Protein AF-A0A960YBN6-F1 (afdb_monomer)

Sequence (73 aa):
YYWNFVVTRDLLELRNIAVVADLVVTSAMRRRESRGLHYNLDCPETFDAVPAKDTCISDYQKTFAKFAKVQGL

Solvent-accessible surface area (backbone atoms only — not comparable to full-atom values): 4757 Å² total; per-residue (Å²): 142,77,89,84,71,76,92,46,71,66,58,53,52,51,51,52,52,53,53,52,52,52,51,52,53,54,50,53,72,72,49,82,36,19,58,91,92,47,78,33,90,95,26,69,55,64,64,81,93,48,84,89,76,83,86,82,81,85,58,57,73,62,52,53,55,53,51,37,53,74,73,74,96

Radius of gyration: 17.01 Å; Cα contacts (8 Å, |Δi|>4): 27; chains: 1; bounding box: 35×21×49 Å

Foldseek 3Di:
DPPPDDDDPVVVVVVVVVLVVVVVVVQLVVDQAADDPRADPNHRHDPPVDDDDDDDDDPSVVVVVVVCVVVPD

Structure (mmCIF, N/CA/C/O backbone):
data_AF-A0A960YBN6-F1
#
_entry.id   AF-A0A960YBN6-F1
#
loop_
_atom_site.group_PDB
_atom_site.id
_atom_site.type_symbol
_atom_site.label_atom_id
_atom_site.label_alt_id
_atom_site.label_comp_id
_atom_site.label_asym_id
_atom_site.label_entity_id
_atom_site.label_seq_id
_atom_site.pdbx_PDB_ins_code
_atom_site.Cartn_x
_atom_site.Cartn_y
_atom_site.Cartn_z
_atom_site.occupancy
_atom_site.B_iso_or_equiv
_atom_site.auth_seq_id
_atom_site.auth_comp_id
_atom_site.auth_asym_id
_atom_site.auth_atom_id
_atom_site.pdbx_PDB_model_num
ATOM 1 N N . TYR A 1 1 ? -23.252 -7.460 21.340 1.00 49.75 1 TYR A N 1
ATOM 2 C CA . TYR A 1 1 ? -22.334 -7.953 22.386 1.00 49.75 1 TYR A CA 1
ATOM 3 C C . TYR A 1 1 ? -20.955 -7.255 22.392 1.00 49.75 1 TYR A C 1
ATOM 5 O O . TYR A 1 1 ? -20.165 -7.549 23.270 1.00 49.75 1 TYR A O 1
ATOM 13 N N . TYR A 1 2 ? -20.661 -6.281 21.509 1.00 49.66 2 TYR A N 1
ATOM 14 C CA . TYR A 1 2 ? -19.336 -5.619 21.416 1.00 49.66 2 TYR A CA 1
ATOM 15 C C . TYR A 1 2 ? -19.371 -4.086 21.597 1.00 49.66 2 TYR A C 1
ATOM 17 O O . TYR A 1 2 ? -18.528 -3.371 21.071 1.00 49.66 2 TYR A O 1
ATOM 25 N N . TRP A 1 3 ? -20.359 -3.553 22.318 1.00 58.69 3 TRP A N 1
ATOM 26 C CA . TRP A 1 3 ? -20.570 -2.097 22.411 1.00 58.69 3 TRP A CA 1
ATOM 27 C C . TRP A 1 3 ? -19.777 -1.401 23.535 1.00 58.69 3 TRP A C 1
ATOM 29 O O . TRP A 1 3 ? -19.810 -0.181 23.615 1.00 58.69 3 TRP A O 1
ATOM 39 N N . ASN A 1 4 ? -19.033 -2.149 24.360 1.00 62.09 4 ASN A N 1
ATOM 40 C CA . ASN A 1 4 ? -18.236 -1.627 25.486 1.00 62.09 4 ASN A CA 1
ATOM 41 C C . ASN A 1 4 ? -16.727 -1.864 25.304 1.00 62.09 4 ASN A C 1
ATOM 43 O O . ASN A 1 4 ? -16.018 -2.228 26.239 1.00 62.09 4 ASN A O 1
ATOM 47 N N . PHE A 1 5 ? -16.220 -1.697 24.086 1.00 69.62 5 PHE A N 1
ATOM 48 C CA . PHE A 1 5 ? -14.778 -1.676 23.861 1.00 69.62 5 PHE A CA 1
ATOM 49 C C . PHE A 1 5 ? -14.249 -0.252 24.108 1.00 69.62 5 PHE A C 1
ATOM 51 O O . PHE A 1 5 ? -14.740 0.715 23.525 1.00 69.62 5 PHE A O 1
ATOM 58 N N . VAL A 1 6 ? -13.256 -0.120 24.990 1.00 81.31 6 VAL A N 1
ATOM 59 C CA . VAL A 1 6 ? -12.564 1.151 25.239 1.00 81.31 6 VAL A CA 1
ATOM 60 C C . VAL A 1 6 ? -11.530 1.348 24.143 1.00 81.31 6 VAL A C 1
ATOM 62 O O . VAL A 1 6 ? -10.645 0.512 23.989 1.00 81.31 6 VAL A O 1
ATOM 65 N N . VAL A 1 7 ? -11.610 2.463 23.414 1.00 86.31 7 VAL A N 1
ATOM 66 C CA . VAL A 1 7 ? -10.598 2.830 22.417 1.00 86.31 7 VAL A CA 1
ATOM 67 C C . VAL A 1 7 ? -9.237 2.956 23.096 1.00 86.31 7 VAL A C 1
ATOM 69 O O . VAL A 1 7 ? -8.992 3.905 23.838 1.00 86.31 7 VAL A O 1
ATOM 72 N N . THR A 1 8 ? -8.353 1.991 22.844 1.00 90.75 8 THR A N 1
ATOM 73 C CA . THR A 1 8 ? -6.969 2.019 23.316 1.00 90.75 8 THR A CA 1
ATOM 74 C C . THR A 1 8 ? -6.043 2.568 22.239 1.00 90.75 8 THR A C 1
ATOM 76 O O . THR A 1 8 ? -6.332 2.516 21.039 1.00 90.75 8 THR A O 1
ATOM 79 N N . ARG A 1 9 ? -4.890 3.076 22.679 1.00 93.38 9 ARG A N 1
ATOM 80 C CA . ARG A 1 9 ? -3.812 3.515 21.792 1.00 93.38 9 ARG A CA 1
ATOM 81 C C . ARG A 1 9 ? -3.370 2.400 20.842 1.00 93.38 9 ARG A C 1
ATOM 83 O O . ARG A 1 9 ? -3.270 2.643 19.645 1.00 93.38 9 ARG A O 1
ATOM 90 N N . ASP A 1 10 ? -3.197 1.188 21.357 1.00 92.50 10 ASP A N 1
ATOM 91 C CA . ASP A 1 10 ? -2.738 0.045 20.563 1.00 92.50 10 ASP A CA 1
ATOM 92 C C . ASP A 1 10 ? -3.713 -0.296 19.429 1.00 92.50 10 ASP A C 1
ATOM 94 O O . ASP A 1 10 ? -3.283 -0.603 18.318 1.00 92.50 10 ASP A O 1
ATOM 98 N N . LEU A 1 11 ? -5.032 -0.176 19.654 1.00 90.06 11 LEU A N 1
ATOM 99 C CA . LEU A 1 11 ? -5.997 -0.403 18.574 1.00 90.06 11 LEU A CA 1
ATOM 100 C C . LEU A 1 11 ? -5.917 0.691 17.498 1.00 90.06 11 LEU A C 1
ATOM 102 O O . LEU A 1 11 ? -6.062 0.403 16.308 1.00 90.06 11 LEU A O 1
ATOM 106 N N . LEU A 1 12 ? -5.675 1.945 17.889 1.00 90.38 12 LEU A N 1
ATOM 107 C CA . LEU A 1 12 ? -5.475 3.030 16.926 1.00 90.38 12 LEU A CA 1
ATOM 108 C C . LEU A 1 12 ? -4.199 2.825 16.101 1.00 90.38 12 LEU A C 1
ATOM 110 O O . LEU A 1 12 ? -4.228 3.018 14.886 1.00 90.38 12 LEU A O 1
ATOM 114 N N . GLU A 1 13 ? -3.105 2.398 16.732 1.00 94.38 13 GLU A N 1
ATOM 115 C CA . GLU A 1 13 ? -1.854 2.081 16.037 1.00 94.38 13 GLU A CA 1
ATOM 116 C C . GLU A 1 13 ? -2.039 0.900 15.073 1.00 94.38 13 GLU A C 1
ATOM 118 O O . GLU A 1 13 ? -1.654 0.999 13.905 1.00 94.38 13 GLU A O 1
ATOM 123 N N . LEU A 1 14 ? -2.736 -0.159 15.498 1.00 93.69 14 LEU A N 1
ATOM 124 C CA . LEU A 1 14 ? -3.073 -1.293 14.636 1.00 93.69 14 LEU A CA 1
ATOM 125 C C . LEU A 1 14 ? -3.900 -0.863 13.418 1.00 93.69 14 LEU A C 1
ATOM 127 O O . LEU A 1 14 ? -3.591 -1.252 12.290 1.00 93.69 14 LEU A O 1
ATOM 131 N N . ARG A 1 15 ? -4.927 -0.028 13.622 1.00 91.50 15 ARG A N 1
ATOM 132 C CA . ARG A 1 15 ? -5.737 0.520 12.525 1.00 91.50 15 ARG A CA 1
ATOM 133 C C . ARG A 1 15 ? -4.866 1.287 11.532 1.00 91.50 15 ARG A C 1
ATOM 135 O O . ARG A 1 15 ? -5.040 1.122 10.328 1.00 91.50 15 ARG A O 1
ATOM 142 N N . ASN A 1 16 ? -3.948 2.120 12.016 1.00 93.31 16 ASN A N 1
ATOM 143 C CA . ASN A 1 16 ? -3.082 2.915 11.149 1.00 93.31 16 ASN A CA 1
ATOM 144 C C . ASN A 1 16 ? -2.163 2.024 10.305 1.00 93.31 16 ASN A C 1
ATOM 146 O O . ASN A 1 16 ? -2.066 2.234 9.099 1.00 93.31 16 ASN A O 1
ATOM 150 N N . ILE A 1 17 ? -1.549 1.000 10.905 1.00 96.62 17 ILE A N 1
ATOM 151 C CA . ILE A 1 17 ? -0.705 0.042 10.176 1.00 96.62 17 ILE A CA 1
ATOM 152 C C . ILE A 1 17 ? -1.528 -0.709 9.124 1.00 96.62 17 ILE A C 1
ATOM 154 O O . ILE A 1 17 ? -1.095 -0.817 7.978 1.00 96.62 17 ILE A O 1
ATOM 158 N N . ALA A 1 18 ? -2.728 -1.175 9.479 1.00 93.75 18 ALA A N 1
ATOM 159 C CA . ALA A 1 18 ? -3.614 -1.865 8.545 1.00 93.75 18 ALA A CA 1
ATOM 160 C C . ALA A 1 18 ? -4.001 -0.976 7.349 1.00 93.75 18 ALA A C 1
ATOM 162 O O . ALA A 1 18 ? -3.957 -1.425 6.206 1.00 93.75 18 ALA A O 1
ATOM 163 N N . VAL A 1 19 ? -4.313 0.301 7.594 1.00 92.00 19 VAL A N 1
ATOM 164 C CA . VAL A 1 19 ? -4.617 1.276 6.533 1.00 92.00 19 VAL A CA 1
ATOM 165 C C . VAL A 1 19 ? -3.404 1.524 5.634 1.00 92.00 19 VAL A C 1
ATOM 167 O O . VAL A 1 19 ? -3.539 1.550 4.412 1.00 92.00 19 VAL A O 1
ATOM 170 N N . VAL A 1 20 ? -2.211 1.692 6.211 1.00 94.88 20 VAL A N 1
ATOM 171 C CA . VAL A 1 20 ? -0.980 1.892 5.432 1.00 94.88 20 VAL A CA 1
ATOM 172 C C . VAL A 1 20 ? -0.681 0.667 4.565 1.00 94.88 20 VAL A C 1
ATOM 174 O O . VAL A 1 20 ? -0.382 0.826 3.383 1.00 94.88 20 VAL A O 1
ATOM 177 N N . ALA A 1 21 ? -0.811 -0.544 5.111 1.00 95.50 21 ALA A N 1
ATOM 178 C CA . ALA A 1 21 ? -0.608 -1.780 4.360 1.00 95.50 21 ALA A CA 1
ATOM 179 C C . ALA A 1 21 ? -1.568 -1.885 3.162 1.00 95.50 21 ALA A C 1
ATOM 181 O O . ALA A 1 21 ? -1.137 -2.175 2.046 1.00 95.50 21 ALA A O 1
ATOM 182 N N . ASP A 1 22 ? -2.847 -1.572 3.366 1.00 92.12 22 ASP A N 1
ATOM 183 C CA . ASP A 1 22 ? -3.862 -1.568 2.309 1.00 92.12 22 ASP A CA 1
ATOM 184 C C . ASP A 1 22 ? -3.568 -0.528 1.210 1.00 92.12 22 ASP A C 1
ATOM 186 O O . ASP A 1 22 ? -3.674 -0.818 0.016 1.00 92.12 22 ASP A O 1
ATOM 190 N N . LEU A 1 23 ? -3.108 0.670 1.585 1.00 91.94 23 LEU A N 1
ATOM 191 C CA . LEU A 1 23 ? -2.677 1.693 0.626 1.00 91.94 23 LEU A CA 1
ATOM 192 C C . LEU A 1 23 ? -1.466 1.243 -0.201 1.00 91.94 23 LEU A C 1
ATOM 194 O O . LEU A 1 23 ? -1.433 1.492 -1.408 1.00 91.94 23 LEU A O 1
ATOM 198 N N . VAL A 1 24 ? -0.495 0.563 0.417 1.00 94.44 24 VAL A N 1
ATOM 199 C CA . VAL A 1 24 ? 0.674 0.004 -0.283 1.00 94.44 24 VAL A CA 1
ATOM 200 C C . VAL A 1 24 ? 0.238 -1.057 -1.291 1.00 94.44 24 VAL A C 1
ATOM 202 O O . VAL A 1 24 ? 0.614 -0.969 -2.461 1.00 94.44 24 VAL A O 1
ATOM 205 N N . VAL A 1 25 ? -0.603 -2.009 -0.876 1.00 93.19 25 VAL A N 1
ATOM 206 C CA . VAL A 1 25 ? -1.128 -3.064 -1.759 1.00 93.19 25 VAL A CA 1
ATOM 207 C C . VAL A 1 25 ? -1.938 -2.456 -2.903 1.00 93.19 25 VAL A C 1
ATOM 209 O O . VAL A 1 25 ? -1.692 -2.759 -4.069 1.00 93.19 25 VAL A O 1
ATOM 212 N N . THR A 1 26 ? -2.846 -1.529 -2.601 1.00 92.19 26 THR A N 1
ATOM 213 C CA . THR A 1 26 ? -3.661 -0.847 -3.614 1.00 92.19 26 THR A CA 1
ATOM 214 C C . THR A 1 26 ? -2.795 -0.060 -4.602 1.00 92.19 26 THR A C 1
ATOM 216 O O . THR A 1 26 ? -3.062 -0.068 -5.805 1.00 92.19 26 THR A O 1
ATOM 219 N N . SER A 1 27 ? -1.746 0.613 -4.122 1.00 93.50 27 SER A N 1
ATOM 220 C CA . SER A 1 27 ? -0.796 1.341 -4.969 1.00 93.50 27 SER A CA 1
ATOM 221 C C . SER A 1 27 ? -0.032 0.398 -5.902 1.00 93.50 27 SER A C 1
ATOM 223 O O . SER A 1 27 ? 0.062 0.664 -7.102 1.00 93.50 27 SER A O 1
ATOM 225 N N . ALA A 1 28 ? 0.444 -0.736 -5.377 1.00 94.00 28 ALA A N 1
ATOM 226 C CA . ALA A 1 28 ? 1.121 -1.770 -6.152 1.00 94.00 28 ALA A CA 1
ATOM 227 C C . ALA A 1 28 ? 0.204 -2.367 -7.233 1.00 94.00 28 ALA A C 1
ATOM 229 O O . ALA A 1 28 ? 0.605 -2.458 -8.386 1.00 94.00 28 ALA A O 1
ATOM 230 N N . MET A 1 29 ? -1.054 -2.682 -6.904 1.00 91.81 29 MET A N 1
ATOM 231 C CA . MET A 1 29 ? -2.021 -3.226 -7.869 1.00 91.81 29 MET A CA 1
ATOM 232 C C . MET A 1 29 ? -2.374 -2.249 -9.002 1.00 91.81 29 MET A C 1
ATOM 234 O O . MET A 1 29 ? -2.684 -2.675 -10.114 1.00 91.81 29 MET A O 1
ATOM 238 N N . ARG A 1 30 ? -2.358 -0.935 -8.740 1.00 91.88 30 ARG A N 1
ATOM 239 C CA . ARG A 1 30 ? -2.647 0.091 -9.759 1.00 91.88 30 ARG A CA 1
ATOM 240 C C . ARG A 1 30 ? -1.484 0.320 -10.726 1.00 91.88 30 ARG A C 1
ATOM 242 O O . ARG A 1 30 ? -1.714 0.837 -11.819 1.00 91.88 30 ARG A O 1
ATOM 249 N N . ARG A 1 31 ? -0.256 -0.041 -10.346 1.00 93.50 31 ARG A N 1
ATOM 250 C CA . ARG A 1 31 ? 0.945 0.117 -11.174 1.00 93.50 31 ARG A CA 1
ATOM 251 C C . ARG A 1 31 ? 1.194 -1.164 -11.973 1.00 93.50 31 ARG A C 1
ATOM 253 O O . AR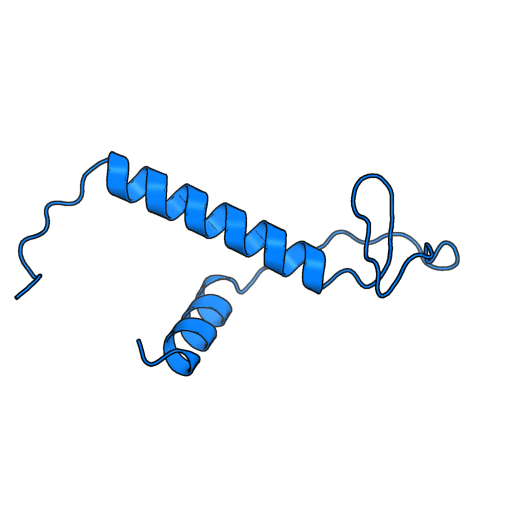G A 1 31 ? 1.645 -2.173 -11.447 1.00 93.50 31 ARG A O 1
ATOM 260 N N . ARG A 1 32 ? 0.878 -1.125 -13.269 1.00 92.44 32 ARG A N 1
ATOM 261 C CA . ARG A 1 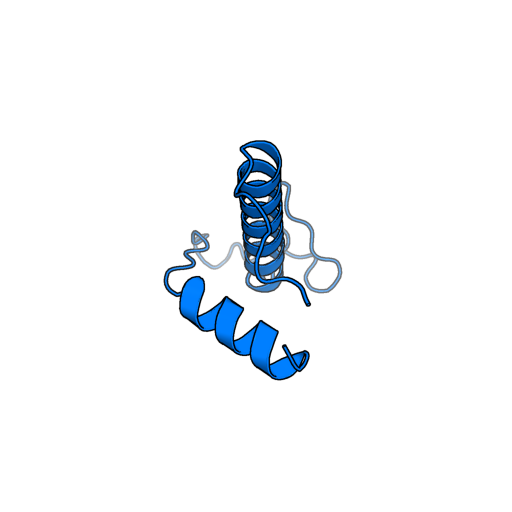32 ? 1.047 -2.262 -14.194 1.00 92.44 32 ARG A CA 1
ATOM 262 C C . ARG A 1 32 ? 2.394 -2.233 -14.920 1.00 92.44 32 ARG A C 1
ATOM 264 O O . ARG A 1 32 ? 2.435 -2.387 -16.129 1.00 92.44 32 ARG A O 1
ATOM 271 N N . GLU A 1 33 ? 3.472 -1.990 -14.189 1.00 94.38 33 GLU A N 1
ATOM 272 C CA . GLU A 1 33 ? 4.854 -2.026 -14.686 1.00 94.38 33 GLU A CA 1
ATOM 273 C C . GLU A 1 33 ? 5.781 -2.436 -13.541 1.00 94.38 33 GLU A C 1
ATOM 275 O O . GLU A 1 33 ? 5.410 -2.289 -12.375 1.00 94.38 33 GLU A O 1
ATOM 280 N N . SER A 1 34 ? 6.991 -2.886 -13.855 1.00 94.81 34 SER A N 1
ATOM 281 C CA . SER A 1 34 ? 8.043 -3.100 -12.859 1.00 94.81 34 SER A CA 1
ATOM 282 C C . SER A 1 34 ? 9.043 -1.962 -12.946 1.00 94.81 34 SER A C 1
ATOM 284 O O . SER A 1 34 ? 9.653 -1.779 -13.986 1.00 94.81 34 SER A O 1
ATOM 286 N N . ARG A 1 35 ? 9.225 -1.178 -11.881 1.00 93.12 35 ARG A N 1
ATOM 287 C CA . ARG A 1 35 ? 10.128 -0.017 -11.872 1.00 93.12 35 ARG A CA 1
ATOM 288 C C . ARG A 1 35 ? 10.791 0.151 -10.508 1.00 93.12 35 ARG A C 1
ATOM 290 O O . ARG A 1 35 ? 10.117 0.286 -9.485 1.00 93.12 35 ARG A O 1
ATOM 297 N N . GLY A 1 36 ? 12.123 0.215 -10.500 1.00 92.00 36 GLY A N 1
ATOM 298 C CA . GLY A 1 36 ? 12.911 0.371 -9.275 1.00 92.00 36 GLY A CA 1
ATOM 299 C C . GLY A 1 36 ? 12.695 -0.800 -8.312 1.00 92.00 36 GLY A C 1
ATOM 300 O O . GLY A 1 36 ? 12.932 -1.946 -8.674 1.00 92.00 36 GLY A O 1
ATOM 301 N N . LEU A 1 37 ? 12.238 -0.512 -7.089 1.00 93.94 37 LEU A N 1
ATOM 302 C CA . LEU A 1 37 ? 11.957 -1.530 -6.063 1.00 93.94 37 LEU A CA 1
ATOM 303 C C . LEU A 1 37 ? 10.581 -2.200 -6.208 1.00 93.94 37 LEU A C 1
ATOM 305 O O . LEU A 1 37 ? 10.295 -3.167 -5.506 1.00 93.94 37 LEU A O 1
ATOM 309 N N . HIS A 1 38 ? 9.711 -1.690 -7.082 1.00 94.62 38 HIS A N 1
ATOM 310 C CA . HIS A 1 38 ? 8.427 -2.317 -7.365 1.00 94.62 38 HIS A CA 1
ATOM 311 C C . HIS A 1 38 ? 8.586 -3.281 -8.541 1.00 94.62 38 HIS A C 1
ATOM 313 O O . HIS A 1 38 ? 8.835 -2.842 -9.661 1.00 94.62 38 HIS A O 1
ATOM 319 N N . TYR A 1 39 ? 8.422 -4.578 -8.286 1.00 95.06 39 TYR A N 1
ATOM 320 C CA . TYR A 1 39 ? 8.459 -5.618 -9.309 1.00 95.06 39 TYR A CA 1
ATOM 321 C C . TYR A 1 39 ? 7.116 -6.344 -9.371 1.00 95.06 39 TYR A C 1
ATOM 323 O O . TYR A 1 39 ? 6.578 -6.762 -8.344 1.00 95.06 39 TYR A O 1
ATOM 331 N N . ASN A 1 40 ? 6.582 -6.485 -10.577 1.00 94.75 40 ASN A N 1
ATOM 332 C CA . ASN A 1 40 ? 5.308 -7.112 -10.870 1.00 94.75 40 ASN A CA 1
ATOM 333 C C . ASN A 1 40 ? 5.534 -8.257 -11.865 1.00 94.75 40 ASN A C 1
ATOM 335 O O . ASN A 1 40 ? 5.916 -8.026 -13.008 1.00 94.75 40 ASN A O 1
ATOM 339 N N . LEU A 1 41 ? 5.272 -9.491 -11.429 1.00 94.44 41 LEU A N 1
ATOM 340 C CA . LEU A 1 41 ? 5.471 -10.700 -12.238 1.00 94.44 41 LEU A CA 1
ATOM 341 C C . LEU A 1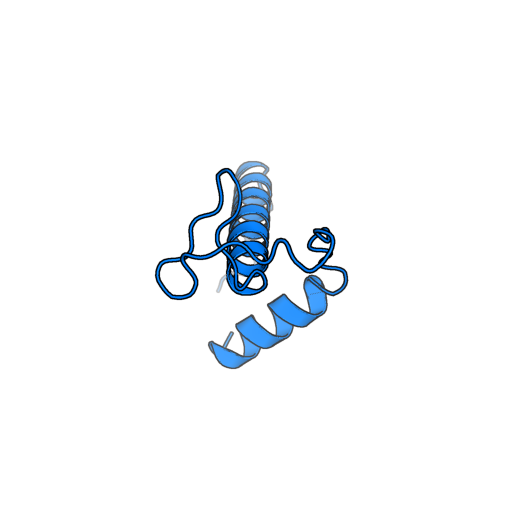 41 ? 4.631 -10.702 -13.522 1.00 94.44 41 LEU A C 1
ATOM 343 O O . LEU A 1 41 ? 5.091 -11.195 -14.547 1.00 94.44 41 LEU A O 1
ATOM 347 N N . ASP A 1 42 ? 3.430 -10.120 -13.477 1.00 94.19 42 ASP A N 1
ATOM 348 C CA . ASP A 1 42 ? 2.538 -10.041 -14.638 1.00 94.19 42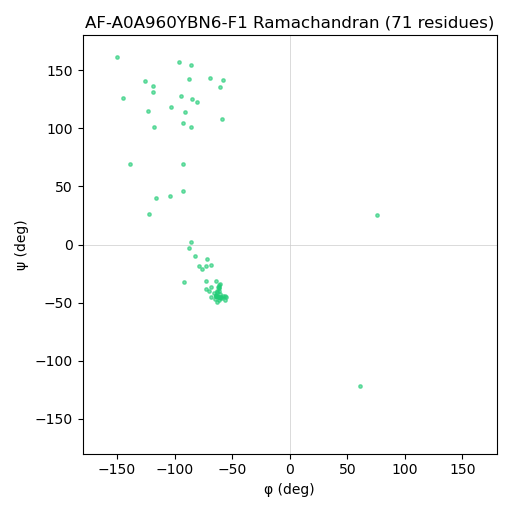 ASP A CA 1
ATOM 349 C C . ASP A 1 42 ? 2.948 -8.924 -15.613 1.00 94.19 42 ASP A C 1
ATOM 351 O O . ASP A 1 42 ? 2.498 -8.890 -16.758 1.00 94.19 42 ASP A O 1
ATOM 355 N N . CYS A 1 43 ? 3.759 -7.965 -15.157 1.00 93.12 43 CYS A N 1
ATOM 356 C CA . CYS A 1 43 ? 4.212 -6.804 -15.924 1.00 93.12 43 CYS A CA 1
ATOM 357 C C . CYS A 1 43 ? 5.706 -6.54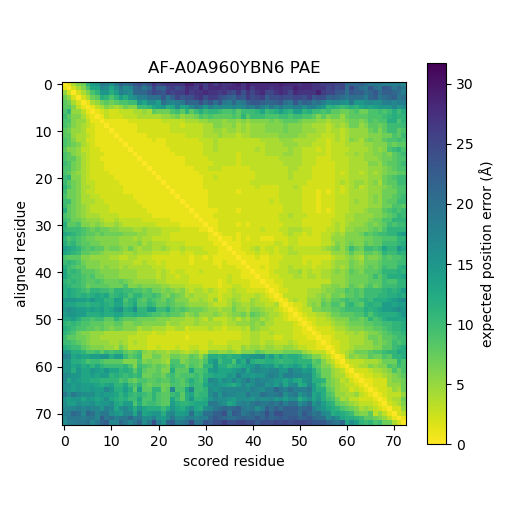4 -15.638 1.00 93.12 43 CYS A C 1
ATOM 359 O O . CYS A 1 43 ? 6.034 -5.560 -14.966 1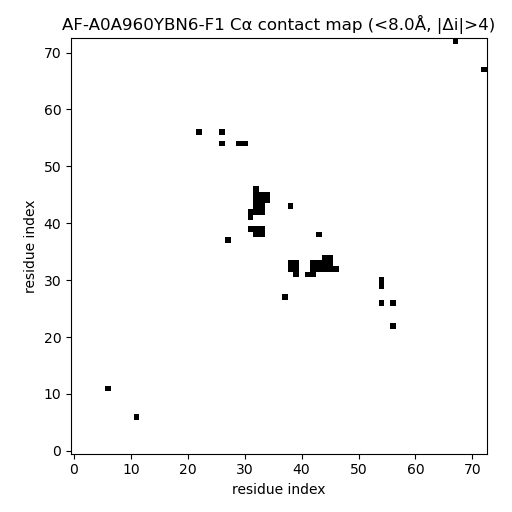.00 93.12 43 CYS A O 1
ATOM 361 N N . PRO A 1 44 ? 6.614 -7.426 -16.100 1.00 93.38 44 PRO A N 1
ATOM 362 C CA . PRO A 1 44 ? 8.033 -7.387 -15.732 1.00 93.38 44 PRO A CA 1
ATOM 363 C C . PRO A 1 44 ? 8.807 -6.228 -16.377 1.00 93.38 44 PRO A C 1
ATOM 365 O O . PRO A 1 44 ? 9.886 -5.881 -15.905 1.00 93.38 44 PRO A O 1
ATOM 368 N N . GLU A 1 45 ? 8.264 -5.633 -17.439 1.00 92.38 45 GLU A N 1
ATOM 369 C CA . GLU A 1 45 ? 8.887 -4.543 -18.194 1.00 92.38 45 GLU A CA 1
ATOM 370 C C . GLU A 1 45 ? 8.588 -3.162 -17.579 1.00 92.38 45 GLU A C 1
ATOM 372 O O . GLU A 1 45 ? 7.554 -2.952 -16.930 1.00 92.38 45 GLU A O 1
ATOM 377 N N . THR A 1 46 ? 9.479 -2.199 -17.832 1.00 90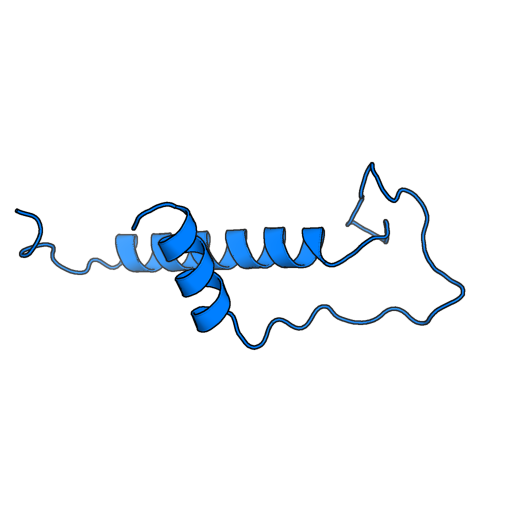.88 46 THR A N 1
ATOM 378 C CA . THR A 1 46 ? 9.264 -0.763 -17.589 1.00 90.88 46 THR A CA 1
ATOM 379 C C . THR A 1 46 ? 8.607 -0.101 -18.801 1.00 90.88 46 THR A C 1
ATOM 381 O O . THR A 1 46 ? 8.962 -0.372 -19.947 1.00 90.88 46 THR A O 1
ATOM 384 N N . PHE A 1 47 ? 7.697 0.854 -18.584 1.00 88.81 47 PHE A N 1
ATOM 385 C CA . PHE A 1 47 ? 7.155 1.667 -19.682 1.00 88.81 47 PHE A CA 1
ATOM 386 C C . PHE A 1 47 ? 7.933 2.971 -19.878 1.00 88.81 47 PHE A C 1
ATOM 388 O O . PHE A 1 47 ? 7.416 4.055 -19.631 1.00 88.81 47 PHE A O 1
ATOM 395 N N . ASP A 1 48 ? 9.177 2.889 -20.350 1.00 88.44 48 ASP A N 1
ATOM 396 C CA . ASP A 1 48 ? 10.053 4.071 -20.478 1.00 88.44 48 ASP A CA 1
ATOM 397 C C . ASP A 1 48 ? 9.664 5.039 -21.608 1.00 88.44 48 ASP A C 1
ATOM 399 O O . ASP A 1 48 ? 10.114 6.183 -21.637 1.00 88.44 48 ASP A O 1
ATOM 403 N N . ALA A 1 49 ? 8.769 4.623 -22.508 1.00 88.75 49 ALA A N 1
ATOM 404 C CA . ALA A 1 49 ? 8.178 5.500 -23.519 1.00 88.75 49 ALA A CA 1
ATOM 405 C C . ALA A 1 49 ? 7.229 6.563 -22.926 1.00 88.75 49 ALA A C 1
ATOM 407 O O . ALA A 1 49 ? 6.902 7.540 -23.601 1.00 88.75 49 ALA A O 1
ATOM 408 N N . VAL A 1 50 ? 6.764 6.378 -21.685 1.00 86.69 50 VAL A N 1
ATOM 409 C CA . VAL A 1 50 ? 5.842 7.288 -20.996 1.00 86.69 50 VAL A CA 1
ATOM 410 C C . VAL A 1 50 ? 6.530 7.821 -19.738 1.00 86.69 50 VAL A C 1
ATOM 412 O O . VAL A 1 50 ? 7.140 7.047 -19.003 1.00 86.69 50 VAL A O 1
ATOM 415 N N . PRO A 1 51 ? 6.435 9.128 -19.431 1.00 89.00 51 PRO A N 1
ATOM 416 C CA . PRO A 1 51 ? 6.972 9.647 -18.181 1.00 89.00 51 PRO A CA 1
ATOM 417 C C . PRO A 1 51 ? 6.291 8.977 -16.983 1.00 89.00 51 PRO A C 1
ATOM 419 O O . PRO A 1 51 ? 5.063 8.843 -16.946 1.00 89.00 51 PRO A O 1
ATOM 422 N N . ALA A 1 52 ? 7.100 8.592 -15.996 1.00 89.50 52 ALA A N 1
ATOM 423 C CA . ALA A 1 52 ? 6.616 8.001 -14.757 1.00 89.50 52 ALA A CA 1
ATOM 424 C C . ALA A 1 52 ? 5.639 8.951 -14.046 1.00 89.50 52 ALA A C 1
ATOM 426 O O . ALA A 1 52 ? 5.820 10.171 -14.038 1.00 89.50 52 ALA A O 1
ATOM 427 N N . LYS A 1 53 ? 4.590 8.379 -13.448 1.00 91.19 53 LYS A N 1
ATOM 428 C CA . LYS A 1 53 ? 3.567 9.120 -12.703 1.00 91.19 53 LYS A CA 1
ATOM 429 C C . LYS A 1 53 ? 3.418 8.563 -11.295 1.00 91.19 53 LYS A C 1
ATOM 431 O O . LYS A 1 53 ? 3.406 7.345 -11.094 1.00 91.19 53 LYS A O 1
ATOM 436 N N . ASP A 1 54 ? 3.234 9.467 -10.342 1.00 94.06 54 ASP A N 1
ATOM 437 C CA . ASP A 1 54 ? 2.971 9.105 -8.956 1.00 94.06 54 ASP A CA 1
ATOM 438 C C . ASP A 1 54 ? 1.584 8.479 -8.800 1.00 94.06 54 ASP A C 1
ATOM 440 O O . ASP A 1 54 ? 0.608 8.862 -9.454 1.00 94.06 54 ASP A O 1
ATOM 444 N N . THR A 1 55 ? 1.489 7.489 -7.913 1.00 93.62 55 THR A N 1
ATOM 445 C CA . THR A 1 55 ? 0.207 6.855 -7.598 1.00 93.62 55 THR A CA 1
ATOM 446 C C . THR A 1 55 ? -0.496 7.650 -6.511 1.00 93.62 55 THR A C 1
ATOM 448 O O . THR A 1 55 ? -0.194 7.502 -5.331 1.00 93.62 55 THR A O 1
ATOM 451 N N . CYS A 1 56 ? -1.471 8.464 -6.905 1.00 93.12 56 CYS A N 1
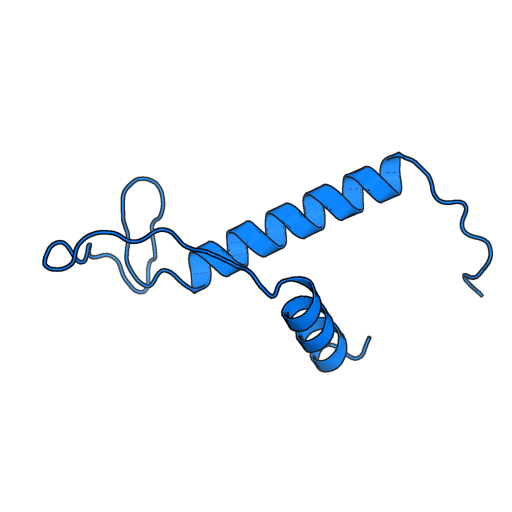ATOM 452 C CA . CYS A 1 56 ? -2.306 9.216 -5.972 1.00 93.12 56 CYS A CA 1
ATOM 453 C C . CYS A 1 56 ? -3.607 8.452 -5.668 1.00 93.12 56 CYS A C 1
ATOM 455 O O . CYS A 1 56 ? -4.340 8.055 -6.578 1.00 93.12 56 CYS A O 1
ATOM 457 N N . ILE A 1 57 ? -3.916 8.257 -4.382 1.00 91.38 57 ILE A N 1
ATOM 458 C CA . ILE A 1 57 ? -5.166 7.640 -3.907 1.00 91.38 57 ILE A CA 1
ATOM 459 C C . ILE A 1 57 ? -5.922 8.683 -3.070 1.00 91.38 57 ILE A C 1
ATOM 461 O O . ILE A 1 57 ? -5.580 8.918 -1.917 1.00 91.38 57 ILE A O 1
ATOM 465 N N . SER A 1 58 ? -6.944 9.321 -3.649 1.00 87.06 58 SER A N 1
ATOM 466 C CA . SER A 1 58 ? -7.745 10.380 -3.004 1.00 87.06 58 SER A CA 1
ATOM 467 C C . SER A 1 58 ? -8.987 9.864 -2.268 1.00 87.06 58 SER A C 1
ATOM 469 O O . SER A 1 58 ? -9.388 10.416 -1.250 1.00 87.06 58 SER A O 1
ATOM 471 N N . ASP A 1 59 ? -9.608 8.790 -2.759 1.00 81.94 59 ASP A N 1
ATOM 472 C CA . ASP A 1 59 ? -10.929 8.327 -2.306 1.00 81.94 59 ASP A CA 1
ATOM 473 C C . ASP A 1 59 ? -10.854 7.098 -1.387 1.00 81.94 59 ASP A C 1
A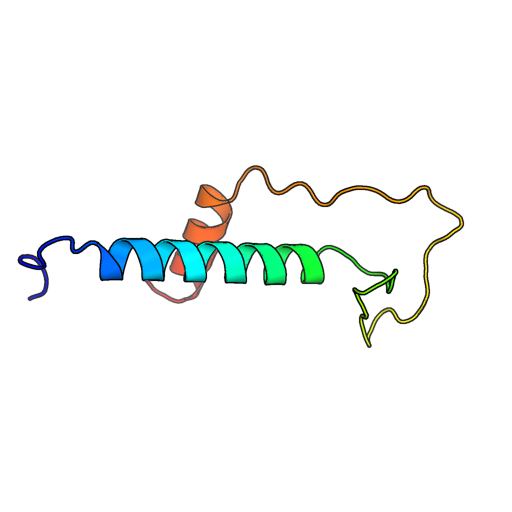TOM 475 O O . ASP A 1 59 ? -11.646 6.156 -1.507 1.00 81.94 59 ASP A O 1
ATOM 479 N N . TYR A 1 60 ? -9.891 7.082 -0.460 1.00 80.12 60 TYR A N 1
ATOM 480 C CA . TYR A 1 60 ? -9.636 5.917 0.395 1.00 80.12 60 TYR A CA 1
ATOM 481 C C . TYR A 1 60 ? -10.882 5.472 1.176 1.00 80.12 60 TYR A C 1
ATOM 483 O O . TYR A 1 60 ? -11.277 4.310 1.113 1.00 80.12 60 TYR A O 1
ATOM 491 N N . GLN A 1 61 ? -11.578 6.412 1.824 1.00 73.94 61 GLN A N 1
ATOM 492 C CA . GLN A 1 61 ? -12.762 6.105 2.635 1.00 73.94 61 GLN A CA 1
ATOM 493 C C . GLN A 1 61 ? -13.904 5.473 1.823 1.00 73.94 61 GLN A C 1
ATOM 495 O O . GLN A 1 61 ? -14.580 4.566 2.307 1.00 73.94 61 GLN A O 1
ATOM 500 N N . LYS A 1 62 ? -14.100 5.901 0.569 1.00 68.31 62 LYS A N 1
ATOM 501 C CA . LYS A 1 62 ? -15.121 5.325 -0.323 1.00 68.31 62 LYS A CA 1
ATOM 502 C C . LYS A 1 62 ? -14.723 3.929 -0.802 1.00 68.31 62 LYS A C 1
ATOM 504 O O . LYS A 1 62 ? -15.572 3.048 -0.918 1.00 68.31 62 LYS A O 1
ATOM 509 N N . THR A 1 63 ? -13.434 3.733 -1.074 1.00 64.38 63 THR A N 1
ATOM 510 C CA . THR A 1 63 ? -12.886 2.460 -1.562 1.00 64.38 63 THR A CA 1
ATOM 511 C C . THR A 1 63 ? -12.952 1.388 -0.474 1.00 64.38 63 THR A C 1
ATOM 513 O O . THR A 1 63 ? -13.458 0.295 -0.728 1.00 64.38 63 THR A O 1
ATOM 516 N N . PHE A 1 64 ? -12.564 1.736 0.757 1.00 69.44 64 PHE A N 1
ATOM 517 C CA . PHE A 1 64 ? -12.660 0.857 1.923 1.00 69.44 64 PHE A CA 1
ATOM 518 C C . PHE A 1 64 ? -14.110 0.454 2.218 1.00 69.44 64 PHE A C 1
ATOM 520 O O . PHE A 1 64 ? -14.408 -0.725 2.384 1.00 69.44 64 PHE A O 1
ATOM 527 N N . ALA A 1 65 ? -15.042 1.414 2.194 1.00 67.88 65 ALA A N 1
ATOM 528 C CA . ALA A 1 65 ? -16.463 1.133 2.399 1.00 67.88 65 ALA A CA 1
ATOM 529 C C . ALA A 1 65 ? -17.042 0.185 1.332 1.00 67.88 65 ALA A C 1
ATOM 531 O O . ALA A 1 65 ? -17.901 -0.641 1.636 1.00 67.88 65 ALA A O 1
ATOM 532 N N . LYS A 1 66 ? -16.566 0.272 0.083 1.00 64.06 66 LYS A N 1
ATOM 533 C CA . LYS A 1 66 ? -16.965 -0.644 -0.995 1.00 64.06 66 LYS A CA 1
ATOM 534 C C . LYS A 1 66 ? -16.404 -2.052 -0.779 1.00 64.06 66 LYS A C 1
ATOM 536 O O . LYS A 1 66 ? -17.129 -3.014 -1.004 1.00 64.06 66 LYS A O 1
ATOM 541 N N . PHE A 1 67 ? -15.158 -2.172 -0.321 1.00 66.25 67 PHE A N 1
ATOM 542 C CA . PHE A 1 67 ? -14.542 -3.457 0.020 1.00 66.25 67 PHE A CA 1
ATOM 543 C C . PHE A 1 67 ? -15.242 -4.134 1.208 1.00 66.25 67 PHE A C 1
ATOM 545 O O . PHE A 1 67 ? -15.613 -5.301 1.103 1.00 66.25 67 PHE A O 1
ATOM 552 N N . ALA A 1 68 ? -15.511 -3.387 2.285 1.00 65.75 68 ALA A N 1
ATOM 553 C CA . ALA A 1 68 ? -16.249 -3.882 3.450 1.00 65.75 68 ALA A CA 1
ATOM 554 C C . ALA A 1 68 ? -17.633 -4.431 3.054 1.00 65.75 68 ALA A C 1
ATOM 556 O O . ALA A 1 68 ? -17.974 -5.556 3.409 1.00 65.75 68 ALA A O 1
ATOM 557 N N . LYS A 1 69 ? -18.361 -3.708 2.188 1.00 66.38 69 LYS A N 1
ATOM 558 C CA . LYS A 1 69 ? -19.654 -4.157 1.646 1.00 66.38 69 LYS A CA 1
ATOM 559 C C . LYS A 1 69 ? -19.575 -5.441 0.818 1.00 66.38 69 LYS A C 1
ATOM 561 O O . LYS A 1 69 ? -20.511 -6.232 0.847 1.00 66.38 69 LYS A O 1
ATOM 566 N N . VAL A 1 70 ? -18.503 -5.635 0.047 1.00 65.31 70 VAL A N 1
ATOM 567 C CA . VAL A 1 70 ? -18.309 -6.840 -0.784 1.00 65.31 70 VAL A CA 1
ATOM 568 C C . VAL A 1 70 ? -17.964 -8.061 0.074 1.00 65.31 70 VAL A C 1
ATOM 570 O O . VAL A 1 70 ? -18.353 -9.171 -0.271 1.00 65.31 70 VAL A O 1
ATOM 573 N N . GLN A 1 71 ? -17.285 -7.859 1.205 1.00 53.94 71 GLN A N 1
ATOM 574 C CA . GLN A 1 71 ? -16.923 -8.909 2.166 1.00 53.94 71 GLN A CA 1
ATOM 575 C C . GLN A 1 71 ? -18.036 -9.209 3.194 1.00 53.94 71 GLN A C 1
ATOM 577 O O . GLN A 1 71 ? -17.851 -10.060 4.058 1.00 53.94 71 GLN A O 1
ATOM 582 N N . GLY A 1 72 ? -19.197 -8.546 3.102 1.00 46.06 72 GLY A N 1
ATOM 583 C CA . GLY A 1 72 ? -20.338 -8.794 3.991 1.00 46.06 72 GLY A CA 1
ATOM 584 C C . GLY A 1 72 ? -20.198 -8.216 5.404 1.00 46.06 72 GLY A C 1
ATOM 585 O O . GLY A 1 72 ? -20.829 -8.738 6.323 1.00 46.06 72 GLY A O 1
ATOM 586 N N . LEU A 1 73 ? -19.389 -7.162 5.575 1.00 51.53 73 LEU A N 1
ATOM 587 C CA . LEU A 1 73 ? -19.309 -6.349 6.798 1.00 51.53 73 LEU A CA 1
ATOM 588 C C . LEU A 1 73 ? -20.222 -5.118 6.722 1.00 51.53 73 LEU A C 1
ATOM 590 O O . LEU A 1 73 ? -20.294 -4.485 5.640 1.00 51.53 73 LEU A O 1
#

Secondary structure (DSSP, 8-state):
--TT----HHHHHHHHHHHHHHHHHHHHHH--S-BTTB--TT--S--TTS---------HHHHHHHHHHHTT-

pLDDT: mean 84.37, std 13.81, range [46.06, 96.62]

Mean predicted aligned error: 7.4 Å